Protein AF-A0A958NJV1-F1 (afdb_monomer_lite)

Foldseek 3Di:
DVVVVVVVVVVVVPPPPDDDDDDDDDDDDDDDDDDDPPDPPPPPPPDDDPCVVQPPPWDWDDDCWIWTDDPPDTDTHHPPVCPPPDDDDDDDDPDDPPPPD

Secondary structure (DSSP, 8-state):
-HHHHHHHHHHTTTS-S---------------------------PPPPPHHHHS-TT-EEEESSSEEEEETTEEEEE--TTTTT-------------TT--

Radius of gyration: 28.66 Å; chains: 1; bounding box: 81×44×63 Å

Structure (mmCIF, N/CA/C/O backbone):
data_AF-A0A958NJV1-F1
#
_entry.id   AF-A0A958NJV1-F1
#
loop_
_atom_site.group_PDB
_atom_site.id
_atom_site.type_symbol
_atom_site.label_atom_id
_atom_site.label_alt_id
_atom_site.label_comp_id
_atom_site.label_asym_id
_atom_site.label_entity_id
_atom_site.label_seq_id
_atom_site.pdbx_PDB_ins_code
_atom_site.Cartn_x
_atom_site.Cartn_y
_atom_site.Cartn_z
_atom_site.occupancy
_atom_site.B_iso_or_equiv
_atom_site.auth_seq_id
_atom_site.auth_comp_id
_atom_site.auth_asym_id
_atom_site.auth_atom_id
_atom_site.pdbx_PDB_model_num
ATOM 1 N N . MET A 1 1 ? -45.587 -11.932 49.262 1.00 54.94 1 MET A N 1
ATOM 2 C CA . MET A 1 1 ? -44.847 -10.684 49.577 1.00 54.94 1 MET A CA 1
ATOM 3 C C . MET A 1 1 ? -43.507 -10.549 48.840 1.00 54.94 1 MET A C 1
ATOM 5 O O . MET A 1 1 ? -43.217 -9.460 48.375 1.00 54.94 1 MET A O 1
ATOM 9 N N . LYS A 1 2 ? -42.731 -11.625 48.609 1.00 52.84 2 LYS A N 1
ATOM 10 C CA . LYS A 1 2 ? -41.467 -11.561 47.832 1.00 52.84 2 LYS A CA 1
ATOM 11 C C . LYS A 1 2 ? -41.632 -11.123 46.361 1.00 52.84 2 LYS A C 1
ATOM 13 O O . LYS A 1 2 ? -40.789 -10.411 45.846 1.00 52.84 2 LYS A O 1
ATOM 18 N N . ARG A 1 3 ? -42.744 -11.479 45.701 1.00 56.34 3 ARG A N 1
ATOM 19 C CA . ARG A 1 3 ? -43.033 -11.081 44.303 1.00 56.34 3 ARG A CA 1
ATOM 20 C C . ARG A 1 3 ? -43.409 -9.599 44.146 1.00 56.34 3 ARG A C 1
ATOM 22 O O . ARG A 1 3 ? -43.101 -9.009 43.123 1.00 56.34 3 ARG A O 1
ATOM 29 N N . ILE A 1 4 ? -44.005 -8.999 45.178 1.00 66.25 4 ILE A N 1
ATOM 30 C CA . ILE A 1 4 ? -44.315 -7.557 45.230 1.00 66.25 4 ILE A CA 1
ATOM 31 C C . ILE A 1 4 ? -43.039 -6.746 45.505 1.00 66.25 4 ILE A C 1
ATOM 33 O O . ILE A 1 4 ? -42.845 -5.694 44.909 1.00 66.25 4 ILE A O 1
ATOM 37 N N . LEU A 1 5 ? -42.122 -7.295 46.310 1.00 59.44 5 LEU A N 1
ATOM 38 C CA . LEU A 1 5 ? -40.807 -6.705 46.581 1.00 59.44 5 LEU A CA 1
ATOM 39 C C . LEU A 1 5 ? -39.850 -6.766 45.368 1.00 59.44 5 LEU A C 1
ATOM 41 O O . LEU A 1 5 ? -38.995 -5.902 45.210 1.00 59.44 5 LEU A O 1
ATOM 45 N N . ILE A 1 6 ? -40.017 -7.753 44.480 1.00 62.66 6 ILE A N 1
ATOM 46 C CA . ILE A 1 6 ? -39.272 -7.845 43.209 1.00 62.66 6 ILE A CA 1
ATOM 47 C C . ILE A 1 6 ? -39.827 -6.854 42.169 1.00 62.66 6 ILE A C 1
ATOM 49 O O . ILE A 1 6 ? -39.055 -6.270 41.414 1.00 62.66 6 ILE A O 1
ATOM 53 N N . LEU A 1 7 ? -41.141 -6.597 42.164 1.00 58.56 7 LEU A N 1
ATOM 54 C CA . LEU A 1 7 ? -41.764 -5.651 41.230 1.00 58.56 7 LEU A CA 1
ATOM 55 C C . LEU A 1 7 ? -41.395 -4.184 41.535 1.00 58.56 7 LEU A C 1
ATOM 57 O O . LEU A 1 7 ? -41.243 -3.391 40.610 1.00 58.56 7 LEU A O 1
ATOM 61 N N . SER A 1 8 ? -41.182 -3.829 42.810 1.00 60.03 8 SER A N 1
ATOM 62 C CA . SER A 1 8 ? -40.720 -2.485 43.197 1.00 60.03 8 SER A CA 1
ATOM 63 C C . SER A 1 8 ? -39.233 -2.243 42.912 1.00 60.03 8 SER A C 1
ATOM 65 O O . SER A 1 8 ? -38.822 -1.098 42.753 1.00 60.03 8 SER A O 1
ATOM 67 N N . LEU A 1 9 ? -38.419 -3.302 42.824 1.00 61.12 9 LEU A N 1
ATOM 68 C CA . LEU A 1 9 ? -36.979 -3.189 42.571 1.00 61.12 9 LEU A CA 1
ATOM 69 C C . LEU A 1 9 ? -36.662 -2.940 41.085 1.00 61.12 9 LEU A C 1
ATOM 71 O O . LEU A 1 9 ? -35.694 -2.255 40.771 1.00 61.12 9 LEU A O 1
ATOM 75 N N . VAL A 1 10 ? -37.510 -3.424 40.170 1.00 61.62 10 VAL A N 1
ATOM 76 C CA . VAL A 1 10 ? -37.351 -3.224 38.715 1.00 61.62 10 VAL A CA 1
ATOM 77 C C . VAL A 1 10 ? -37.821 -1.830 38.271 1.00 61.62 10 VAL A C 1
ATOM 79 O O . VAL A 1 10 ? -37.224 -1.237 37.377 1.00 61.62 10 VAL A O 1
ATOM 82 N N . ALA A 1 11 ? -38.820 -1.249 38.944 1.00 58.31 11 ALA A N 1
ATOM 83 C CA . ALA A 1 11 ? -39.332 0.090 38.631 1.00 58.31 11 ALA A CA 1
ATOM 84 C C . ALA A 1 11 ? -38.351 1.234 38.972 1.00 58.31 11 ALA A C 1
ATOM 86 O O . ALA A 1 11 ? -38.456 2.321 38.410 1.00 58.31 11 ALA A O 1
ATOM 87 N N . SER A 1 12 ? -37.371 0.990 39.850 1.00 58.75 12 SER A N 1
ATOM 88 C CA . SER A 1 12 ? -36.365 1.989 40.248 1.00 58.75 12 SER A CA 1
ATOM 89 C C . SER A 1 12 ? -35.177 2.087 39.273 1.00 58.75 12 SER A C 1
ATOM 91 O O . SER A 1 12 ? -34.409 3.044 39.312 1.00 58.75 12 SER A O 1
ATOM 93 N N . PHE A 1 13 ? -35.021 1.126 38.352 1.00 55.22 13 PHE A N 1
ATOM 94 C CA . PHE A 1 13 ? -33.879 1.082 37.428 1.00 55.22 13 PHE A CA 1
ATOM 95 C C . PHE A 1 13 ? -34.106 1.865 36.117 1.00 55.22 13 PHE A C 1
ATOM 97 O O . PHE A 1 13 ? -33.162 2.131 35.378 1.00 55.22 13 PHE A O 1
ATOM 104 N N . CYS A 1 14 ? -35.337 2.304 35.831 1.00 50.34 14 CYS A N 1
ATOM 105 C CA . CYS A 1 14 ? -35.678 3.013 34.589 1.00 50.34 14 CYS A CA 1
ATOM 106 C C . CYS A 1 14 ? -35.613 4.551 34.684 1.00 50.34 14 CYS A C 1
ATOM 108 O O . CYS A 1 14 ? -35.969 5.228 33.722 1.00 50.34 14 CYS A O 1
ATOM 110 N N . LEU A 1 15 ? -35.131 5.119 35.798 1.00 55.47 15 LEU A N 1
ATOM 111 C CA . LEU A 1 15 ? -35.081 6.573 36.022 1.00 55.47 15 LEU A CA 1
ATOM 112 C C . LEU A 1 15 ? -33.651 7.145 36.117 1.00 55.47 15 LEU A C 1
ATOM 114 O O . LEU A 1 15 ? -33.410 8.089 36.862 1.00 55.47 15 LEU A O 1
ATOM 118 N N . SER A 1 16 ? -32.687 6.588 35.372 1.00 49.19 16 SER A N 1
ATOM 119 C CA . SER A 1 16 ? -31.291 7.077 35.368 1.00 49.19 16 SER A CA 1
ATOM 120 C C . SER A 1 16 ? -30.709 7.378 33.978 1.00 49.19 16 SER A C 1
ATOM 122 O O . SER A 1 16 ? -29.500 7.352 33.781 1.00 49.19 16 SER A O 1
ATOM 124 N N . CYS A 1 17 ? -31.551 7.721 32.995 1.00 46.91 17 CYS A N 1
ATOM 125 C CA . CYS A 1 17 ? -31.084 8.188 31.679 1.00 46.91 17 CYS A CA 1
ATOM 126 C C . CYS A 1 17 ? -31.626 9.575 31.296 1.00 46.91 17 CYS A C 1
ATOM 128 O O . CYS A 1 17 ? -32.039 9.813 30.165 1.00 46.91 17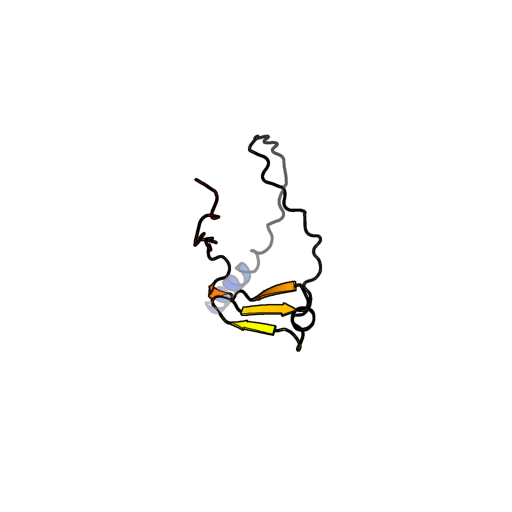 CYS A O 1
ATOM 130 N N . ALA A 1 18 ? -31.624 10.513 32.245 1.00 54.94 18 ALA A N 1
ATOM 131 C CA . ALA A 1 18 ? -31.936 11.911 31.965 1.00 54.94 18 ALA A CA 1
ATOM 132 C C . ALA A 1 18 ? -31.089 12.857 32.827 1.00 54.94 18 ALA A C 1
ATOM 134 O O . ALA A 1 18 ? -31.600 13.435 33.776 1.00 54.94 18 ALA A O 1
ATOM 135 N N . THR A 1 19 ? -29.796 13.008 32.514 1.00 55.31 19 THR A N 1
ATOM 136 C CA . THR A 1 19 ? -28.989 14.217 32.799 1.00 55.31 19 THR A CA 1
ATOM 137 C C . THR A 1 19 ? -27.652 14.100 32.071 1.00 55.31 19 THR A C 1
ATOM 139 O O . THR A 1 19 ? -26.739 13.484 32.595 1.00 55.31 19 THR A O 1
ATOM 142 N N . THR A 1 20 ? -27.535 14.694 30.879 1.00 54.47 20 THR A N 1
ATOM 143 C CA . THR A 1 20 ? -26.287 15.288 30.354 1.00 54.47 20 THR A CA 1
ATOM 144 C C . THR A 1 20 ? -26.618 16.201 29.164 1.00 54.47 20 THR A C 1
ATOM 146 O O . THR A 1 20 ? -26.604 15.789 28.008 1.00 54.47 20 THR A O 1
ATOM 149 N N . LYS A 1 21 ? -26.900 17.486 29.415 1.00 45.44 21 LYS A N 1
ATOM 150 C CA . LYS A 1 21 ? -26.638 18.543 28.424 1.00 45.44 21 LYS A CA 1
ATOM 151 C C . LYS A 1 21 ? -25.965 19.718 29.128 1.00 45.44 21 LYS A C 1
ATOM 153 O O . LYS A 1 21 ? -26.546 20.373 29.984 1.00 45.44 21 LYS A O 1
ATOM 158 N N . ASN A 1 22 ? -24.691 19.863 28.778 1.00 42.56 22 ASN A N 1
ATOM 159 C CA . ASN A 1 22 ? -23.680 20.764 29.309 1.00 42.56 22 ASN A CA 1
ATOM 160 C C . ASN A 1 22 ? -24.102 22.237 29.328 1.00 42.56 22 ASN A C 1
ATOM 162 O O . ASN A 1 22 ? -24.481 22.799 28.301 1.00 42.56 22 ASN A O 1
ATOM 166 N N . ALA A 1 23 ? -23.885 22.875 30.477 1.00 41.50 23 ALA A N 1
ATOM 167 C CA . ALA A 1 23 ? -23.685 24.310 30.581 1.00 41.50 23 ALA A CA 1
ATOM 168 C C . ALA A 1 23 ? -22.277 24.650 30.064 1.00 41.50 23 ALA A C 1
ATOM 170 O O . ALA A 1 23 ? -21.278 24.232 30.647 1.00 41.50 23 ALA A O 1
ATOM 171 N N . SER A 1 24 ? -22.183 25.393 28.960 1.00 42.38 24 SER A N 1
ATOM 172 C CA . SER A 1 24 ? -20.924 25.993 28.518 1.00 42.38 24 SER A CA 1
ATOM 173 C C . SER A 1 24 ? -20.845 27.412 29.078 1.00 42.38 24 SER A C 1
ATOM 175 O O . SER A 1 24 ? -21.450 28.338 28.544 1.00 42.38 24 SER A O 1
ATOM 177 N N . GLN A 1 25 ? -20.122 27.570 30.188 1.00 41.88 25 GLN A N 1
ATOM 178 C CA . GLN A 1 25 ? -19.579 28.854 30.614 1.00 41.88 25 GLN A CA 1
ATOM 179 C C . GLN A 1 25 ? -18.049 28.781 30.584 1.00 41.88 25 GLN A C 1
ATOM 181 O O . GLN A 1 25 ? -17.424 28.103 31.388 1.00 41.88 25 GLN A O 1
ATOM 186 N N . ASN A 1 26 ? -17.493 29.490 29.601 1.00 41.47 26 ASN A N 1
ATOM 187 C CA . ASN A 1 26 ? -16.350 30.395 29.710 1.00 41.47 26 ASN A CA 1
ATOM 188 C C . ASN A 1 26 ? -15.095 29.919 30.477 1.00 41.47 26 ASN A C 1
ATOM 190 O O . ASN A 1 26 ? -15.058 29.960 31.704 1.00 41.47 26 ASN A O 1
ATOM 194 N N . LYS A 1 27 ? -13.992 29.687 29.746 1.00 32.81 27 LYS A N 1
ATOM 195 C CA . LYS A 1 27 ? -12.698 30.264 30.146 1.00 32.81 27 LYS A CA 1
ATOM 196 C C . LYS A 1 27 ? -11.735 30.416 28.974 1.00 32.81 27 LYS A C 1
ATOM 198 O O . LYS A 1 27 ? -11.209 29.450 28.433 1.00 32.81 27 LYS A O 1
ATOM 203 N N . ASN A 1 28 ? -11.495 31.677 28.646 1.00 41.75 28 ASN A N 1
ATOM 204 C CA . ASN A 1 28 ? -10.326 32.179 27.945 1.00 41.75 28 ASN A CA 1
ATOM 205 C C . ASN A 1 28 ? -9.043 31.694 28.651 1.00 41.75 28 ASN A C 1
ATOM 207 O O . ASN A 1 28 ? -8.819 32.034 29.814 1.00 41.75 28 ASN A O 1
ATOM 211 N N . GLN A 1 29 ? -8.216 30.907 27.962 1.00 38.69 29 GLN A N 1
ATOM 212 C CA . GLN A 1 29 ? -6.809 30.714 28.311 1.00 38.69 29 GLN A CA 1
ATOM 213 C C . GLN A 1 29 ? -5.971 30.749 27.036 1.00 38.69 29 GLN A C 1
ATOM 215 O O . GLN A 1 29 ? -5.789 29.761 26.331 1.00 38.69 29 GLN A O 1
ATOM 220 N N . GLN A 1 30 ? -5.467 31.948 26.765 1.00 40.09 30 GLN A N 1
ATOM 221 C CA . GLN A 1 30 ? -4.307 32.190 25.931 1.00 40.09 30 GLN A CA 1
ATOM 222 C C . GLN A 1 30 ? -3.103 31.435 26.509 1.00 40.09 30 GLN A C 1
ATOM 224 O O . GLN A 1 30 ? -2.699 31.657 27.649 1.00 40.09 30 GLN A O 1
ATOM 229 N N . SER A 1 31 ? -2.518 30.544 25.716 1.00 35.12 31 SER A N 1
ATOM 230 C CA . SER A 1 31 ? -1.183 29.993 25.942 1.00 35.12 31 SER A CA 1
ATOM 231 C C . SER A 1 31 ? -0.523 29.784 24.585 1.00 35.12 31 SER A C 1
ATOM 233 O O . SER A 1 31 ? -0.984 29.010 23.752 1.00 35.12 31 SER A O 1
ATOM 235 N N . SER A 1 32 ? 0.527 30.560 24.350 1.00 45.69 32 SER A N 1
ATOM 236 C CA . SER A 1 32 ? 1.385 30.536 23.173 1.00 45.69 32 SER A CA 1
ATOM 237 C C . SER A 1 32 ? 2.257 29.282 23.160 1.00 45.69 32 SER A C 1
ATOM 239 O O . SER A 1 32 ? 3.141 29.172 24.006 1.00 45.69 32 SER A O 1
ATOM 241 N N . VAL A 1 33 ? 2.075 28.386 22.183 1.00 37.31 33 VAL A N 1
ATOM 242 C CA . VAL A 1 33 ? 3.086 27.381 21.806 1.00 37.31 33 VAL A CA 1
ATOM 243 C C . VAL A 1 33 ? 2.997 27.102 20.300 1.00 37.31 33 VAL A C 1
ATOM 245 O O . VAL A 1 33 ? 1.939 26.746 19.797 1.00 37.31 33 VAL A O 1
ATOM 248 N N . ALA A 1 34 ? 4.129 27.314 19.620 1.00 47.56 34 ALA A N 1
ATOM 249 C CA . ALA A 1 34 ? 4.562 26.839 18.301 1.00 47.56 34 ALA A CA 1
ATOM 250 C C . ALA A 1 34 ? 3.494 26.428 17.262 1.00 47.56 34 ALA A C 1
ATOM 252 O O . ALA A 1 34 ? 2.821 25.406 17.388 1.00 47.56 34 ALA A O 1
ATOM 253 N N . THR A 1 35 ? 3.465 27.160 16.144 1.00 41.91 35 THR A N 1
ATOM 254 C CA . THR A 1 35 ? 2.765 26.804 14.903 1.00 41.91 35 THR A CA 1
ATOM 255 C C . THR A 1 35 ? 3.239 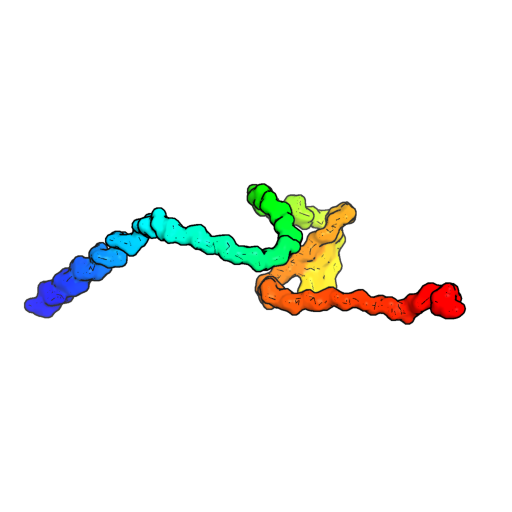25.442 14.381 1.00 41.91 35 THR A C 1
ATOM 257 O O . THR A 1 35 ? 4.184 25.345 13.602 1.00 41.91 35 THR A O 1
ATOM 260 N N . LYS A 1 36 ? 2.565 24.365 14.794 1.00 56.66 36 LYS A N 1
ATOM 261 C CA . LYS A 1 36 ? 2.535 23.107 14.043 1.00 56.66 36 LYS A CA 1
ATOM 262 C C . LYS A 1 36 ? 1.897 23.425 12.684 1.00 56.66 36 LYS A C 1
ATOM 264 O O . LYS A 1 36 ? 0.872 24.109 12.688 1.00 56.66 36 LYS A O 1
ATOM 269 N N . PRO A 1 37 ? 2.445 22.970 11.540 1.00 51.41 37 PRO A N 1
ATOM 270 C CA . PRO A 1 37 ? 1.778 23.128 10.255 1.00 51.41 37 PRO A CA 1
ATOM 271 C C . PRO A 1 37 ? 0.347 22.612 10.384 1.00 51.41 37 PRO A C 1
ATOM 273 O O . PRO A 1 37 ? 0.123 21.430 10.659 1.00 51.41 37 PRO A O 1
ATOM 276 N N . GLN A 1 38 ? -0.615 23.526 10.287 1.00 47.91 38 GLN A N 1
ATOM 277 C CA . GLN A 1 38 ? -2.026 23.201 10.336 1.00 47.91 38 GLN A CA 1
ATOM 278 C C . GLN A 1 38 ? -2.295 22.360 9.095 1.00 47.91 38 GLN A C 1
ATOM 280 O O . GLN A 1 38 ? -2.301 22.873 7.977 1.00 47.91 38 GLN A O 1
ATOM 285 N N . ALA A 1 39 ? -2.430 21.045 9.289 1.00 62.38 39 ALA A N 1
ATOM 286 C CA . ALA A 1 39 ? -2.871 20.159 8.229 1.00 62.38 39 ALA A CA 1
ATOM 287 C C . ALA A 1 39 ? -4.166 20.761 7.663 1.00 62.38 39 ALA A C 1
ATOM 289 O O . ALA A 1 39 ? -5.057 21.095 8.457 1.00 62.38 39 ALA A O 1
ATOM 290 N N . PRO A 1 40 ? -4.264 20.969 6.338 1.00 56.41 40 PRO A N 1
ATOM 291 C CA . PRO A 1 40 ? -5.459 21.544 5.746 1.00 56.41 40 PRO A CA 1
ATOM 292 C C . PRO A 1 40 ? -6.651 20.716 6.215 1.00 56.41 40 PRO A C 1
ATOM 294 O O . PRO A 1 40 ? -6.608 19.483 6.171 1.00 56.41 40 PRO A O 1
ATOM 297 N N . SER A 1 41 ? -7.686 21.388 6.723 1.00 55.81 41 SER A N 1
ATOM 298 C CA . SER A 1 41 ? -8.933 20.740 7.101 1.00 55.81 41 SER A CA 1
ATOM 299 C C . SER A 1 41 ? -9.487 20.067 5.852 1.00 55.81 41 SER A C 1
ATOM 301 O O . SER A 1 41 ? -10.076 20.708 4.980 1.00 55.81 41 SER A O 1
ATOM 303 N N . LYS A 1 42 ? -9.234 18.760 5.723 1.00 59.88 42 LYS A N 1
ATOM 304 C CA . LYS A 1 42 ? -9.851 17.949 4.682 1.00 59.88 42 LYS A CA 1
ATOM 305 C C . LYS A 1 42 ? -11.348 18.122 4.873 1.00 59.88 42 LYS A C 1
ATOM 307 O O . LYS A 1 42 ? -11.909 17.667 5.871 1.00 59.88 42 LYS A O 1
ATOM 312 N N . LYS A 1 43 ? -11.988 18.796 3.913 1.00 56.53 43 LYS A N 1
ATOM 313 C CA . LYS A 1 43 ? -13.412 18.595 3.655 1.00 56.53 43 LYS A CA 1
ATOM 314 C C . LYS A 1 43 ? -13.611 17.084 3.684 1.00 56.53 43 LYS A C 1
ATOM 316 O O . LYS A 1 43 ? -12.774 16.362 3.141 1.00 56.53 43 LYS A O 1
ATOM 321 N N . GLN A 1 44 ? -14.622 16.617 4.408 1.00 58.88 44 GLN A N 1
ATOM 322 C CA . GLN A 1 44 ? -14.951 15.197 4.479 1.00 58.88 44 GLN A CA 1
ATOM 323 C C . GLN A 1 44 ? -15.414 14.761 3.088 1.00 58.88 44 GLN A C 1
ATOM 325 O O . GLN A 1 44 ? -16.607 14.681 2.805 1.00 58.88 44 GLN A O 1
ATOM 330 N N . ASP A 1 45 ? -14.455 14.552 2.191 1.00 65.81 45 ASP A N 1
ATOM 331 C CA . ASP A 1 45 ? -14.673 13.821 0.967 1.00 65.81 45 ASP A CA 1
ATOM 332 C C . ASP A 1 45 ? -15.142 12.451 1.418 1.00 65.81 45 ASP A C 1
ATOM 334 O O . ASP A 1 45 ? -14.487 11.765 2.209 1.00 65.81 45 ASP A O 1
ATOM 338 N N . LYS A 1 46 ? -16.354 12.116 0.985 1.00 78.69 46 LYS A N 1
ATOM 339 C CA . LYS A 1 46 ? -16.970 10.828 1.263 1.00 78.69 46 LYS A CA 1
ATOM 340 C C . LYS A 1 46 ? -15.954 9.755 0.880 1.00 78.69 46 LYS A C 1
ATOM 342 O O . LYS A 1 46 ? -15.372 9.825 -0.206 1.00 78.69 46 LYS A O 1
ATOM 347 N N . ILE A 1 47 ? -15.711 8.812 1.789 1.00 83.31 47 ILE A N 1
ATOM 348 C CA . ILE A 1 47 ? -14.823 7.679 1.528 1.00 83.31 47 ILE A CA 1
ATOM 349 C C . ILE A 1 47 ? -15.329 7.006 0.250 1.00 83.31 47 ILE A C 1
ATOM 351 O O . ILE A 1 47 ? -16.513 6.690 0.144 1.00 83.31 47 ILE A O 1
ATOM 355 N N . LYS A 1 48 ? -14.448 6.889 -0.745 1.00 87.19 48 LYS A N 1
ATOM 356 C CA . LYS A 1 48 ? -14.757 6.217 -2.007 1.00 87.19 48 LYS A CA 1
ATOM 357 C C . LYS A 1 48 ? -14.798 4.712 -1.766 1.00 87.19 48 LYS A C 1
ATOM 359 O O . LYS A 1 48 ? -14.038 4.209 -0.942 1.00 87.19 48 LYS A O 1
ATOM 364 N N . ASP A 1 49 ? -15.642 4.014 -2.515 1.00 92.19 49 ASP A N 1
ATOM 365 C CA . ASP A 1 49 ? -15.683 2.552 -2.489 1.00 92.19 49 ASP A CA 1
ATOM 366 C C . ASP A 1 49 ? -14.337 1.961 -2.931 1.00 92.19 49 ASP A C 1
ATOM 368 O O . ASP A 1 49 ? -13.659 2.528 -3.792 1.00 92.19 49 ASP A O 1
ATOM 372 N N . TYR A 1 50 ? -13.970 0.808 -2.367 1.00 90.94 50 TYR A N 1
ATOM 373 C CA . TYR A 1 50 ? -12.675 0.163 -2.605 1.00 90.94 50 TYR A CA 1
ATOM 374 C C . TYR A 1 50 ? -12.408 -0.075 -4.097 1.00 90.94 50 TYR A C 1
ATOM 376 O O . TYR A 1 50 ? -11.400 0.395 -4.615 1.00 90.94 50 TYR A O 1
ATOM 384 N N . ASP A 1 51 ? -13.364 -0.669 -4.815 1.00 91.06 51 ASP A N 1
ATOM 385 C CA . ASP A 1 51 ? -13.247 -0.996 -6.247 1.00 91.06 51 ASP A CA 1
ATOM 386 C C . ASP A 1 51 ? -13.089 0.236 -7.157 1.00 91.06 51 ASP A C 1
ATOM 388 O O . ASP A 1 51 ? -12.735 0.127 -8.332 1.00 91.06 51 ASP A O 1
ATOM 392 N N . LYS A 1 52 ? -13.410 1.432 -6.645 1.00 89.31 52 LYS A N 1
ATOM 393 C CA . LYS A 1 52 ? -13.207 2.702 -7.359 1.00 89.31 52 LYS A CA 1
ATOM 394 C C . LYS A 1 52 ? -11.812 3.275 -7.146 1.00 89.31 52 LYS A C 1
ATOM 396 O O . LYS A 1 52 ? -11.423 4.182 -7.879 1.00 89.31 52 LYS A O 1
ATOM 401 N N . VAL A 1 53 ? -11.112 2.812 -6.119 1.00 90.81 53 VAL A N 1
ATOM 402 C CA . VAL A 1 53 ? -9.760 3.242 -5.764 1.00 90.81 53 VAL A CA 1
ATOM 403 C C . VAL A 1 53 ? -8.745 2.221 -6.266 1.00 90.81 53 VAL A C 1
ATOM 405 O O . VAL A 1 53 ? -7.770 2.616 -6.895 1.00 90.81 53 VAL A O 1
ATOM 408 N N . ILE A 1 54 ? -9.008 0.934 -6.037 1.00 92.88 54 ILE A N 1
ATOM 409 C CA . ILE A 1 54 ? -8.207 -0.190 -6.513 1.00 92.88 54 ILE A CA 1
ATOM 410 C C . ILE A 1 54 ? -8.959 -0.840 -7.673 1.00 92.88 54 ILE A C 1
ATOM 412 O O . ILE A 1 54 ? -9.919 -1.587 -7.486 1.00 92.88 54 ILE A O 1
ATOM 416 N N . THR A 1 55 ? -8.565 -0.492 -8.893 1.00 93.19 55 THR A N 1
ATOM 417 C CA . THR A 1 55 ? -9.137 -1.064 -10.114 1.00 93.19 55 THR A CA 1
ATOM 418 C C . THR A 1 55 ? -8.594 -2.471 -10.361 1.00 93.19 55 THR A C 1
ATOM 420 O O . THR A 1 55 ? -7.556 -2.857 -9.835 1.00 93.19 55 THR A O 1
ATOM 423 N N . LYS A 1 56 ? -9.271 -3.254 -11.207 1.00 89.81 56 LYS A N 1
ATOM 424 C CA . LYS A 1 56 ? -8.815 -4.611 -11.572 1.00 89.81 56 LYS A CA 1
ATOM 425 C C . LYS A 1 56 ? -7.469 -4.627 -12.297 1.00 89.81 56 LYS A C 1
ATOM 427 O O . LYS A 1 56 ? -6.767 -5.627 -12.238 1.00 89.81 56 LYS A O 1
ATOM 432 N N . ASP A 1 57 ? -7.137 -3.519 -12.949 1.00 91.00 57 ASP A N 1
ATOM 433 C CA . ASP A 1 57 ? -5.885 -3.335 -13.680 1.00 91.00 57 ASP A CA 1
ATOM 434 C C . ASP A 1 57 ? -4.734 -2.861 -12.770 1.00 91.00 57 ASP A C 1
ATOM 436 O O . ASP A 1 57 ? -3.646 -2.578 -13.261 1.00 91.00 57 ASP A O 1
ATOM 440 N N . ALA A 1 58 ? -4.964 -2.742 -11.454 1.00 93.50 58 ALA A N 1
ATOM 441 C CA . ALA A 1 58 ? -3.948 -2.314 -10.500 1.00 93.50 58 ALA A CA 1
ATOM 442 C C . ALA A 1 58 ? -2.818 -3.347 -10.378 1.00 93.50 58 ALA A C 1
ATOM 444 O O . ALA A 1 58 ? -3.060 -4.520 -10.076 1.00 93.50 58 ALA A O 1
ATOM 445 N N . GLU A 1 59 ? -1.573 -2.898 -10.517 1.00 95.69 59 GLU A N 1
ATOM 446 C CA . GLU A 1 59 ? -0.412 -3.725 -10.194 1.00 95.69 59 GLU A CA 1
ATOM 447 C C . GLU A 1 59 ? -0.215 -3.727 -8.677 1.00 95.69 59 GLU A C 1
ATOM 449 O O . GLU A 1 59 ? -0.142 -2.670 -8.054 1.00 95.69 59 GLU A O 1
ATOM 454 N N . THR A 1 60 ? -0.183 -4.911 -8.063 1.00 96.12 60 THR A N 1
ATOM 455 C CA . THR A 1 60 ? -0.092 -5.045 -6.603 1.00 96.12 60 THR A CA 1
ATOM 456 C C . THR A 1 60 ? 1.217 -5.703 -6.205 1.00 96.12 60 THR A C 1
ATOM 458 O O . THR A 1 60 ? 1.451 -6.866 -6.536 1.00 96.12 60 THR A O 1
ATOM 461 N N . ASP A 1 61 ? 2.022 -4.978 -5.436 1.00 96.44 61 ASP A N 1
ATOM 462 C CA . ASP A 1 61 ? 3.192 -5.511 -4.749 1.00 96.44 61 ASP A CA 1
ATOM 463 C C . ASP A 1 61 ? 2.826 -5.889 -3.308 1.00 96.44 61 ASP A C 1
ATOM 465 O O . ASP A 1 61 ? 2.156 -5.133 -2.602 1.00 96.44 61 ASP A O 1
ATOM 469 N N . LYS A 1 62 ? 3.253 -7.075 -2.872 1.00 95.62 62 LYS A N 1
ATOM 470 C CA . LYS A 1 62 ? 2.914 -7.638 -1.561 1.00 95.62 62 LYS A CA 1
ATOM 471 C C . LYS A 1 62 ? 4.118 -7.577 -0.640 1.00 95.62 62 LYS A C 1
ATOM 473 O O . LYS A 1 62 ? 5.177 -8.120 -0.950 1.00 95.62 62 LYS A O 1
ATOM 478 N N . GLY A 1 63 ? 3.937 -7.008 0.547 1.00 91.81 63 GLY A N 1
ATOM 479 C CA . GLY A 1 63 ? 5.017 -6.872 1.518 1.00 91.81 63 GLY A CA 1
ATOM 480 C C . GLY A 1 63 ? 4.525 -6.695 2.949 1.00 91.81 63 GLY A C 1
ATOM 481 O O . GLY A 1 63 ? 3.620 -7.386 3.410 1.00 91.81 63 GLY A O 1
ATOM 482 N N . LEU A 1 64 ? 5.152 -5.768 3.681 1.00 91.12 64 LEU A N 1
ATOM 483 C CA . LEU A 1 64 ? 4.666 -5.352 5.004 1.00 91.12 64 LEU A CA 1
ATOM 484 C C . LEU A 1 64 ? 3.232 -4.795 4.921 1.00 91.12 64 LEU A C 1
ATOM 486 O O . LEU A 1 64 ? 2.419 -5.024 5.818 1.00 91.12 64 LEU A O 1
ATOM 490 N N . PHE A 1 65 ? 2.965 -4.098 3.820 1.00 94.06 65 PHE A N 1
ATOM 491 C CA . PHE A 1 65 ? 1.679 -3.589 3.366 1.00 94.06 65 PHE A CA 1
ATOM 492 C C . PHE A 1 65 ? 1.538 -3.971 1.895 1.00 94.06 65 PHE A C 1
ATOM 494 O O . PHE A 1 65 ? 2.559 -4.086 1.208 1.00 94.06 65 PHE A O 1
ATOM 501 N N . ASP A 1 66 ? 0.308 -4.131 1.421 1.00 95.62 66 ASP A N 1
ATOM 502 C CA . ASP A 1 66 ? 0.081 -4.275 -0.013 1.00 95.62 66 ASP A CA 1
ATOM 503 C C . ASP A 1 66 ? 0.123 -2.876 -0.642 1.00 95.62 66 ASP A C 1
ATOM 505 O O . ASP A 1 66 ? -0.453 -1.914 -0.120 1.00 95.62 66 ASP A O 1
ATOM 509 N N . VAL A 1 67 ? 0.879 -2.743 -1.729 1.00 95.94 67 VAL A N 1
ATOM 510 C CA . VAL A 1 67 ? 1.028 -1.496 -2.477 1.00 95.94 67 VAL A CA 1
ATOM 511 C C . VAL A 1 67 ? 0.384 -1.689 -3.835 1.00 95.94 67 VAL A C 1
ATOM 513 O O . VAL A 1 67 ? 0.847 -2.498 -4.632 1.00 95.94 67 VAL A O 1
ATOM 516 N N . HIS A 1 68 ? -0.672 -0.931 -4.103 1.00 96.81 68 HIS A N 1
ATOM 517 C CA . HIS A 1 68 ? -1.366 -0.947 -5.382 1.00 96.81 68 HIS A CA 1
ATOM 518 C C . HIS A 1 68 ? -0.964 0.272 -6.205 1.00 96.81 68 HIS A C 1
ATOM 520 O O . HIS A 1 68 ? -1.084 1.414 -5.750 1.00 96.81 68 HIS A O 1
ATOM 526 N N . ILE A 1 69 ? -0.523 0.022 -7.428 1.00 95.56 69 ILE A N 1
ATOM 527 C CA . ILE A 1 69 ? -0.173 1.032 -8.415 1.00 95.56 69 ILE A CA 1
ATOM 528 C C . ILE A 1 69 ? -1.336 1.112 -9.401 1.00 95.56 69 ILE A C 1
ATOM 530 O O . ILE A 1 69 ? -1.661 0.1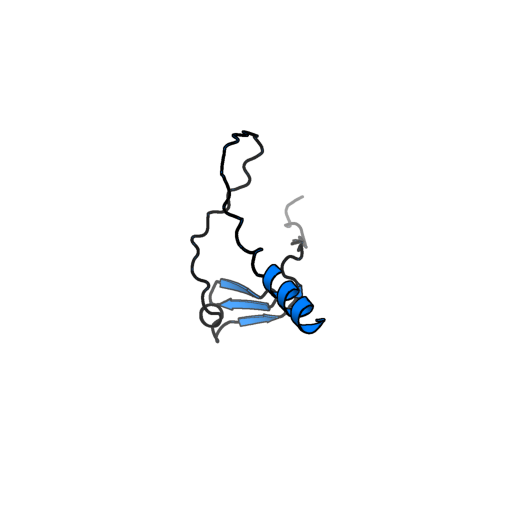37 -10.079 1.00 95.56 69 ILE A O 1
ATOM 534 N N . VAL A 1 70 ? -1.993 2.270 -9.441 1.00 95.38 70 VAL A N 1
ATOM 535 C CA . VAL A 1 70 ? -3.086 2.571 -10.374 1.00 95.38 70 VAL A CA 1
ATOM 536 C C . VAL A 1 70 ? -2.700 3.831 -11.129 1.00 95.38 70 VAL A C 1
ATOM 538 O O . VAL A 1 70 ? -2.683 4.922 -10.549 1.00 95.38 70 VAL A O 1
ATOM 541 N N . ASP A 1 71 ? -2.374 3.674 -12.409 1.00 90.69 71 ASP A N 1
ATOM 542 C CA . ASP A 1 71 ? -1.743 4.713 -13.225 1.00 90.69 71 ASP A CA 1
ATOM 543 C C . ASP A 1 71 ? -0.480 5.259 -12.518 1.00 90.69 71 ASP A C 1
ATOM 545 O O . ASP A 1 71 ? 0.429 4.499 -12.195 1.00 90.69 71 ASP A O 1
ATOM 549 N N . ASP A 1 72 ? -0.444 6.555 -12.196 1.00 91.62 72 ASP A N 1
ATOM 550 C CA . ASP A 1 72 ? 0.672 7.217 -11.502 1.00 91.62 72 ASP A CA 1
ATOM 551 C C . ASP A 1 72 ? 0.466 7.330 -9.977 1.00 91.62 72 ASP A C 1
ATOM 553 O O . ASP A 1 72 ? 1.133 8.118 -9.295 1.00 91.62 72 ASP A O 1
ATOM 557 N N . LYS A 1 73 ? -0.517 6.614 -9.415 1.00 93.44 73 LYS A N 1
ATOM 558 C CA . LYS A 1 73 ? -0.877 6.704 -7.993 1.00 93.44 73 LYS A CA 1
ATOM 559 C C . LYS A 1 73 ? -0.505 5.440 -7.242 1.00 93.44 73 LYS A C 1
ATOM 561 O O . LYS A 1 73 ? -0.797 4.332 -7.675 1.00 93.44 73 LYS A O 1
ATOM 566 N N . TYR A 1 74 ? 0.036 5.656 -6.049 1.00 94.75 74 TYR A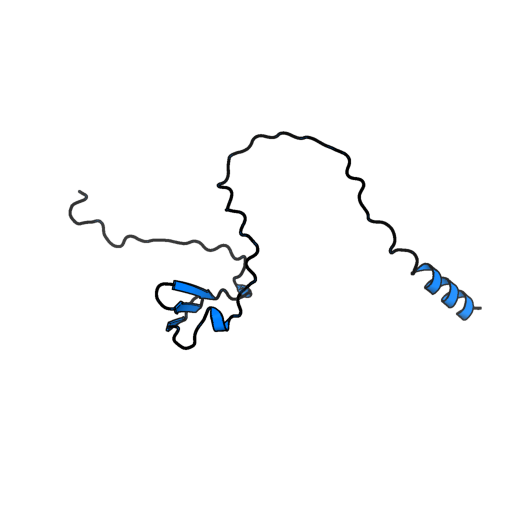 N 1
ATOM 567 C CA . TYR A 1 74 ? 0.379 4.609 -5.098 1.00 94.75 74 TYR A CA 1
ATOM 568 C C . TYR A 1 74 ? -0.637 4.596 -3.958 1.00 94.75 74 TYR A C 1
ATOM 570 O O . TYR A 1 74 ? -0.806 5.593 -3.247 1.00 94.75 74 TYR A O 1
ATOM 578 N N . TYR A 1 75 ? -1.299 3.460 -3.781 1.00 95.44 75 TYR A N 1
ATOM 579 C CA . TYR A 1 75 ? -2.223 3.197 -2.688 1.00 95.44 75 TYR A CA 1
ATOM 580 C C . TYR A 1 75 ? -1.626 2.145 -1.758 1.00 95.44 75 TYR A C 1
ATOM 582 O O . TYR A 1 75 ? -1.145 1.115 -2.213 1.00 95.44 75 TYR A O 1
ATOM 590 N N . PHE A 1 76 ? -1.663 2.409 -0.453 1.00 94.25 76 PHE A N 1
ATOM 591 C CA . PHE A 1 76 ? -1.120 1.517 0.571 1.00 94.25 76 PHE A CA 1
ATOM 592 C C . PHE A 1 76 ? -2.267 0.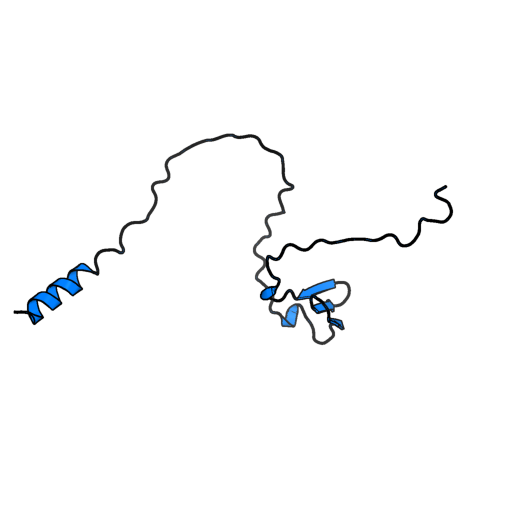893 1.360 1.00 94.25 76 PHE A C 1
ATOM 594 O O . PHE A 1 76 ? -3.021 1.609 2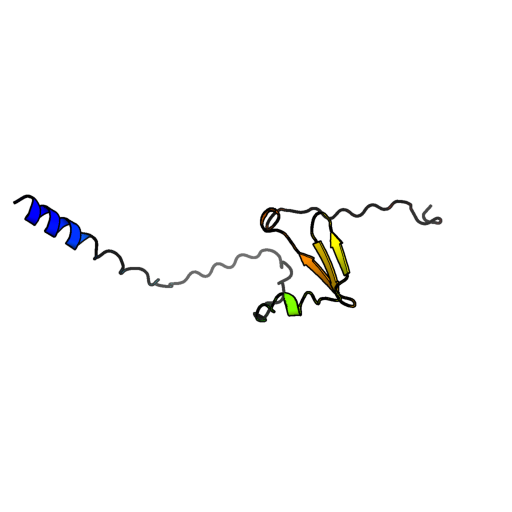.026 1.00 94.25 76 PHE A O 1
ATOM 601 N N . GLU A 1 77 ? -2.385 -0.429 1.318 1.00 94.25 77 GLU A N 1
ATOM 602 C CA . GLU A 1 77 ? -3.320 -1.172 2.152 1.00 94.25 77 GLU A CA 1
ATOM 603 C C . GLU A 1 77 ? -2.646 -1.510 3.485 1.00 94.25 77 GLU A C 1
ATOM 605 O O . GLU A 1 77 ? -1.751 -2.351 3.566 1.00 94.25 77 GLU A O 1
ATOM 610 N N . ILE A 1 78 ? -3.061 -0.814 4.548 1.00 93.56 78 ILE A N 1
ATOM 611 C CA . ILE A 1 78 ? -2.531 -0.999 5.902 1.00 93.56 78 ILE A CA 1
ATOM 612 C C . ILE A 1 78 ? -3.473 -1.934 6.673 1.00 93.56 78 ILE A C 1
ATOM 614 O O . ILE A 1 78 ? -4.573 -1.511 7.045 1.00 93.56 78 ILE A O 1
ATOM 618 N N . PRO A 1 79 ? -3.062 -3.177 6.985 1.00 93.44 79 PRO A N 1
ATOM 619 C CA . PRO A 1 79 ? -3.847 -4.073 7.819 1.00 93.44 79 PRO A CA 1
ATOM 620 C C . PRO A 1 79 ? -4.122 -3.453 9.188 1.00 93.44 79 PRO A C 1
ATOM 622 O O . PRO A 1 79 ? -3.237 -2.848 9.798 1.00 93.44 79 PRO A O 1
ATOM 625 N N . THR A 1 80 ? -5.310 -3.697 9.744 1.00 92.88 80 THR A N 1
ATOM 626 C CA . THR A 1 80 ? -5.709 -3.167 11.060 1.00 92.88 80 THR A CA 1
ATOM 627 C C . THR A 1 80 ? -4.715 -3.515 12.169 1.00 92.88 80 THR A C 1
ATOM 629 O O . THR A 1 80 ? -4.534 -2.729 13.092 1.00 92.88 80 THR A O 1
ATOM 632 N N . LYS A 1 81 ? -4.014 -4.653 12.061 1.00 93.44 81 LYS A N 1
ATOM 633 C CA . LYS A 1 81 ? -3.001 -5.070 13.043 1.00 93.44 81 LYS A CA 1
ATOM 634 C C . LYS A 1 81 ? -1.797 -4.121 13.133 1.00 93.44 81 LYS A C 1
ATOM 636 O O . LYS A 1 81 ? -1.138 -4.092 14.162 1.00 93.44 81 LYS A O 1
ATOM 641 N N . TYR A 1 82 ? -1.496 -3.401 12.053 1.00 91.50 82 TYR A N 1
ATOM 642 C CA . TYR A 1 82 ? -0.400 -2.433 11.977 1.00 91.50 82 TYR A CA 1
ATOM 643 C C . TYR A 1 82 ? -0.907 -0.985 12.013 1.00 91.50 82 TYR A C 1
ATOM 645 O O . TYR A 1 82 ? -0.116 -0.046 12.089 1.00 91.50 82 TYR A O 1
ATOM 653 N N . LEU A 1 83 ? -2.225 -0.780 11.968 1.00 92.88 83 LEU A N 1
ATOM 654 C CA . LEU A 1 83 ? -2.824 0.542 12.070 1.00 92.88 83 LEU A CA 1
ATOM 655 C C . LEU A 1 83 ? -2.508 1.145 13.448 1.00 92.88 83 LEU A C 1
ATOM 657 O O . LEU A 1 83 ? -2.646 0.476 14.469 1.00 92.88 83 LEU A O 1
ATOM 661 N N . ASN A 1 84 ? -2.100 2.415 13.475 1.00 91.06 84 ASN A N 1
ATOM 662 C CA . ASN A 1 84 ? -1.604 3.121 14.671 1.00 91.06 84 ASN A CA 1
ATOM 663 C C . ASN A 1 84 ? -0.291 2.574 15.254 1.00 91.06 84 ASN A C 1
ATOM 665 O O . ASN A 1 84 ? 0.058 2.906 16.383 1.00 91.06 84 ASN A O 1
ATOM 669 N N . THR A 1 85 ? 0.438 1.744 14.508 1.00 93.00 85 THR A N 1
ATOM 670 C CA . THR A 1 85 ? 1.810 1.390 14.878 1.00 93.00 85 THR A CA 1
ATOM 671 C C . THR A 1 85 ? 2.759 2.466 14.365 1.00 93.00 85 THR A C 1
ATOM 673 O O . THR A 1 85 ? 2.708 2.827 13.188 1.00 93.00 85 THR A O 1
ATOM 676 N N . ASP A 1 86 ? 3.644 2.957 15.231 1.00 93.31 86 ASP A N 1
ATOM 677 C CA . ASP A 1 86 ? 4.683 3.903 14.834 1.00 93.31 86 ASP A CA 1
ATOM 678 C C . ASP A 1 86 ? 5.694 3.215 13.901 1.00 93.31 86 ASP A C 1
ATOM 680 O O . ASP A 1 86 ? 6.305 2.202 14.247 1.00 93.31 86 ASP A O 1
ATOM 684 N N . MET A 1 87 ? 5.861 3.764 12.697 1.00 90.50 87 MET A N 1
ATOM 685 C CA . MET A 1 87 ? 6.759 3.249 11.660 1.00 90.50 87 MET A CA 1
ATOM 686 C C . MET A 1 87 ? 7.881 4.258 11.401 1.00 90.50 87 MET A C 1
ATOM 688 O O . MET A 1 87 ? 7.620 5.442 11.182 1.00 90.50 87 MET A O 1
ATOM 692 N N . LEU A 1 88 ? 9.132 3.791 11.382 1.00 93.44 88 LEU A N 1
ATOM 693 C CA . LEU A 1 88 ? 10.289 4.611 11.024 1.00 93.44 88 LEU A CA 1
ATOM 694 C C . LEU A 1 88 ? 10.644 4.403 9.548 1.00 93.44 88 LEU A C 1
ATOM 696 O O . LEU A 1 88 ? 11.046 3.311 9.148 1.00 93.44 88 LEU A O 1
ATOM 700 N N . LEU A 1 89 ? 10.556 5.467 8.750 1.00 90.88 89 LEU A N 1
ATOM 701 C CA . LEU A 1 89 ? 11.072 5.474 7.384 1.00 90.88 89 LEU A CA 1
ATOM 702 C C . LEU A 1 89 ? 12.576 5.773 7.403 1.00 90.88 89 LEU A C 1
ATOM 704 O O . LEU A 1 89 ? 12.991 6.841 7.852 1.00 90.88 89 LEU A O 1
ATOM 708 N N . VAL A 1 90 ? 13.390 4.844 6.897 1.00 91.88 90 VAL A N 1
ATOM 709 C CA . VAL A 1 90 ? 14.850 4.997 6.829 1.00 91.88 90 VAL A CA 1
ATOM 710 C C . VAL A 1 90 ? 15.315 4.950 5.379 1.00 91.88 90 VAL A C 1
ATOM 712 O O . VAL A 1 90 ? 15.134 3.945 4.695 1.00 91.88 90 VAL A O 1
ATOM 715 N N . SER A 1 91 ? 15.998 6.006 4.940 1.00 90.94 91 SER A N 1
ATOM 716 C CA . SER A 1 91 ? 16.708 6.040 3.658 1.00 90.94 91 SER A CA 1
ATOM 717 C C . SER A 1 91 ? 18.194 5.774 3.886 1.00 90.94 91 SER A C 1
ATOM 719 O O . SER A 1 91 ? 18.823 6.426 4.718 1.00 90.94 91 SER A O 1
ATOM 721 N N . ARG A 1 92 ? 18.777 4.825 3.147 1.00 89.00 92 ARG A N 1
ATOM 722 C CA . ARG A 1 92 ? 20.221 4.540 3.175 1.00 89.00 92 ARG A CA 1
ATOM 723 C C . ARG A 1 92 ? 20.854 4.960 1.854 1.00 89.00 92 ARG A C 1
ATOM 725 O O . ARG A 1 92 ? 20.399 4.532 0.798 1.00 89.00 92 ARG A O 1
ATOM 732 N N . LEU A 1 93 ? 21.918 5.760 1.910 1.00 86.94 93 LEU A N 1
ATOM 733 C CA . LEU A 1 93 ? 22.732 6.090 0.739 1.00 86.94 93 LEU A CA 1
ATOM 734 C C . LEU A 1 93 ? 23.813 5.017 0.573 1.00 86.94 93 LEU A C 1
ATOM 736 O O . LEU A 1 93 ? 24.666 4.862 1.442 1.00 86.94 93 LEU A O 1
ATOM 740 N N . ALA A 1 94 ? 23.771 4.263 -0.527 1.00 84.62 94 ALA A N 1
ATOM 741 C CA . ALA A 1 94 ? 24.720 3.172 -0.768 1.00 84.62 94 ALA A CA 1
ATOM 742 C C . ALA A 1 94 ? 26.123 3.665 -1.166 1.00 84.62 94 ALA A C 1
ATOM 744 O O . ALA A 1 94 ? 27.113 2.974 -0.937 1.00 84.62 94 ALA A O 1
ATOM 745 N N . LYS A 1 95 ? 26.220 4.848 -1.782 1.00 83.12 95 LYS A N 1
ATOM 746 C CA . LYS A 1 95 ? 27.477 5.431 -2.260 1.00 83.12 95 LYS A CA 1
ATOM 747 C C . LYS A 1 95 ? 27.348 6.950 -2.347 1.00 83.12 95 LYS A C 1
ATOM 749 O O . LYS A 1 95 ? 26.288 7.456 -2.713 1.00 83.12 95 LYS A O 1
ATOM 754 N N . LEU A 1 96 ? 28.429 7.664 -2.042 1.00 83.31 96 LEU A N 1
ATOM 755 C CA . LEU A 1 96 ? 28.533 9.095 -2.318 1.00 83.31 96 LEU A CA 1
ATOM 756 C C . LEU A 1 96 ? 28.813 9.321 -3.819 1.00 83.31 96 LEU A C 1
ATOM 758 O O . LEU A 1 96 ? 29.503 8.501 -4.435 1.00 83.31 96 LEU A O 1
ATOM 762 N N . PRO A 1 97 ? 28.292 10.400 -4.429 1.00 84.19 97 PRO A N 1
ATOM 763 C CA . PRO A 1 97 ? 28.645 10.778 -5.796 1.00 84.19 97 PRO A CA 1
ATOM 764 C C . PRO A 1 97 ? 30.164 10.902 -5.954 1.00 84.19 97 PRO A C 1
ATOM 766 O O . PRO A 1 97 ? 30.843 11.367 -5.041 1.00 84.19 97 PRO A O 1
ATOM 769 N N . ALA A 1 98 ? 30.691 10.522 -7.121 1.00 81.44 98 ALA A N 1
ATOM 770 C CA . ALA A 1 98 ? 32.130 10.356 -7.362 1.00 81.44 98 ALA A CA 1
ATOM 771 C C . ALA A 1 98 ? 32.994 11.630 -7.213 1.00 81.44 98 ALA A C 1
ATOM 773 O O . ALA A 1 98 ? 34.207 11.526 -7.303 1.00 81.44 98 ALA A O 1
ATOM 774 N N . ASN A 1 99 ? 32.393 12.793 -6.947 1.00 77.38 99 ASN A N 1
ATOM 775 C CA . ASN A 1 99 ? 33.071 14.089 -6.848 1.00 77.38 99 ASN A CA 1
ATOM 776 C C . ASN A 1 99 ? 32.718 14.866 -5.560 1.00 77.38 99 ASN A C 1
ATOM 778 O O . ASN A 1 99 ? 32.864 16.084 -5.523 1.00 77.38 99 ASN A O 1
ATOM 782 N N . LEU A 1 100 ? 32.205 14.200 -4.517 1.00 74.38 100 LEU A N 1
ATOM 783 C CA . LEU A 1 100 ? 32.182 14.776 -3.166 1.00 74.38 100 LEU A CA 1
ATOM 784 C C . LEU A 1 100 ? 33.428 14.297 -2.405 1.00 74.38 100 LEU A C 1
ATOM 786 O O . LEU A 1 100 ? 33.368 13.280 -1.713 1.00 74.38 100 LEU A O 1
ATOM 790 N N . GLY A 1 101 ? 34.546 15.013 -2.575 1.00 62.72 101 GLY A N 1
ATOM 791 C CA . GLY A 1 101 ? 35.838 14.736 -1.934 1.00 62.72 101 GLY A CA 1
ATOM 792 C C . GLY A 1 101 ? 36.984 15.477 -2.599 1.00 62.72 101 GLY A C 1
ATOM 793 O O . GLY A 1 101 ? 37.303 15.100 -3.745 1.00 62.72 101 GLY A O 1
#

Sequence (101 aa):
MKRILILSLVASFCLSCATTKNASQNKNQQSSVATKPQAPSKKQDKIKDYDKVITKDAETDKGLFDVHIVDDKYYFEIPTKYLNTDMLLVSRLAKLPANLG

pLDDT: mean 73.06, std 20.63, range [32.81, 96.81]